Protein AF-A0A2U1PFG4-F1 (afdb_monomer)

Nearest PDB structures (foldseek):
  7onu-assembly1_E  TM=5.064E-01  e=3.174E-01  Homo sapiens
  6dr3-assembly1_A  TM=5.494E-01  e=3.357E+00  Escherichia coli K-12
  7sn8-assembly1_D  TM=4.106E-01  e=2.049E+00  Drosophila melanogaster
  6w2v-assembly1_A  TM=3.406E-01  e=4.666E+00  synthetic construct
  8rsv-assembly1_A  TM=3.901E-01  e=8.076E+00  Bacillus phage phi3T

InterPro domains:
  IPR011990 Tetratricopeptide-like helical domain superfamily [G3DSA:1.25.40.10] (6-116)

Sequence (120 aa):
MLNLTSNSLKKKLLIIFAASKSLQKHESISTLFATHDQISRLILDQKTPQEALNTFKWASKQPHFTHSQSTYKALIHKLCLFRRFDIAHQMLDQMPTPPDEDIFITLVRGLGRARISLTG

Foldseek 3Di:
DDDDDPVVVVVVVVVVVVVVVVPDPDDDDPPQACDQVNLLVCLLPDPDLVSSVVSLVVQVVRPPDDHDLSSLLSSLLNCLVVVVLVVSVVSCVVDPDHHDPSSVVSSVVSVVVVVVVVPD

Secondary structure (DSSP, 8-state):
---TTHHHHHHHHHHHHHHHTTS-SS--STTSS--HHHHHHHHHT-SSHHHHHHHHHHHTTSTT----HHHHHHHHHHHHHTT-HHHHHHHHHT-SSPPPHHHHHHHHHHHHHHHHTT--

Organism: Artemisia annua (NCBI:txid35608)

Solvent-accessible surface area (backbone atoms only — not comparable to full-atom values): 7229 Å² total; per-residue (Å²): 142,84,78,88,66,68,59,56,58,54,47,52,50,51,48,51,59,55,55,54,68,78,74,62,91,87,81,76,88,71,83,82,59,84,46,63,65,60,52,19,52,57,26,58,68,41,92,43,62,68,53,24,51,50,49,53,62,48,49,61,70,40,84,97,38,73,88,50,72,62,36,50,41,28,45,36,48,46,20,31,76,67,68,37,51,73,59,29,52,54,56,57,75,67,45,95,57,87,80,54,71,69,50,53,52,45,49,56,54,30,54,54,57,56,56,66,69,73,76,118

Radius of gyration: 16.49 Å; Cα contacts (8 Å, |Δi|>4): 97; chains: 1; bounding box: 49×38×41 Å

Structure (mmCIF, N/CA/C/O backbone):
data_AF-A0A2U1PFG4-F1
#
_entry.id   AF-A0A2U1PFG4-F1
#
loop_
_atom_site.group_PDB
_atom_site.id
_atom_site.type_symbol
_atom_site.label_atom_id
_atom_site.label_alt_id
_atom_site.label_comp_id
_atom_site.label_asym_id
_atom_site.label_entity_id
_atom_site.label_seq_id
_atom_site.pdbx_PDB_ins_code
_atom_site.Cartn_x
_atom_site.Cartn_y
_atom_site.Cartn_z
_atom_site.occupancy
_atom_site.B_iso_or_equiv
_atom_site.auth_seq_id
_atom_site.auth_comp_id
_atom_site.auth_asym_id
_atom_site.auth_atom_id
_atom_site.pdbx_PDB_model_num
ATOM 1 N N . MET A 1 1 ? -8.278 22.736 -15.029 1.00 33.72 1 MET A N 1
ATOM 2 C CA . MET A 1 1 ? -7.952 22.453 -13.613 1.00 33.72 1 MET A CA 1
ATOM 3 C C . MET A 1 1 ? -7.191 21.133 -13.530 1.00 33.72 1 MET A C 1
ATOM 5 O O . MET A 1 1 ? -7.810 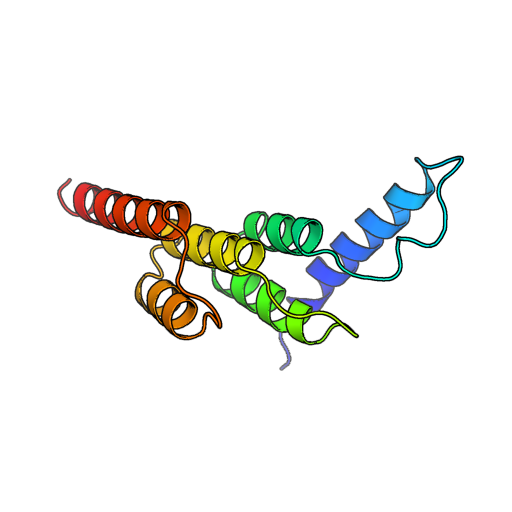20.088 -13.660 1.00 33.72 1 MET A O 1
ATOM 9 N N . LEU A 1 2 ? -5.864 21.163 -13.359 1.00 30.80 2 LEU A N 1
ATOM 10 C CA . LEU A 1 2 ? -5.061 19.976 -13.028 1.00 30.80 2 LEU A CA 1
ATOM 11 C C . LEU A 1 2 ? -4.228 20.291 -11.783 1.00 30.80 2 LEU A C 1
ATOM 13 O O . LEU A 1 2 ? -3.511 21.286 -11.731 1.00 30.80 2 LEU A O 1
ATOM 17 N N . ASN A 1 3 ? -4.451 19.476 -10.757 1.00 28.73 3 ASN A N 1
ATOM 18 C CA . ASN A 1 3 ? -4.245 19.783 -9.348 1.00 28.73 3 ASN A CA 1
ATOM 19 C C . ASN A 1 3 ? -2.775 19.624 -8.903 1.00 28.73 3 ASN A C 1
ATOM 21 O O . ASN A 1 3 ? -2.038 18.757 -9.370 1.00 28.73 3 ASN A O 1
ATOM 25 N N . LEU A 1 4 ? -2.374 20.476 -7.965 1.00 33.22 4 LEU A N 1
ATOM 26 C CA . LEU A 1 4 ? -1.013 20.883 -7.588 1.00 33.22 4 LEU A CA 1
ATOM 27 C C . LEU A 1 4 ? -0.129 19.850 -6.839 1.00 33.22 4 LEU A C 1
ATOM 29 O O . LEU A 1 4 ? 0.821 20.240 -6.166 1.00 33.22 4 LEU A O 1
ATOM 33 N N . THR A 1 5 ? -0.342 18.537 -6.957 1.00 48.44 5 THR A N 1
ATOM 34 C CA . THR A 1 5 ? 0.408 17.541 -6.148 1.00 48.44 5 THR A CA 1
ATOM 35 C C . THR A 1 5 ? 1.621 16.914 -6.850 1.00 48.44 5 THR A C 1
ATOM 37 O O . THR A 1 5 ? 2.511 16.376 -6.192 1.00 48.44 5 THR A O 1
ATOM 40 N N . SER A 1 6 ? 1.741 17.040 -8.179 1.00 49.53 6 SER A N 1
ATOM 41 C CA . SER A 1 6 ? 2.844 16.424 -8.943 1.00 49.53 6 SER A CA 1
ATOM 42 C C . SER A 1 6 ? 4.217 17.073 -8.700 1.00 49.53 6 SER A C 1
ATOM 44 O O . SER A 1 6 ? 5.241 16.401 -8.834 1.00 49.53 6 SER A O 1
ATOM 46 N N . ASN A 1 7 ? 4.271 18.355 -8.329 1.00 45.78 7 ASN A N 1
ATOM 47 C CA . ASN A 1 7 ? 5.539 19.082 -8.218 1.00 45.78 7 ASN A CA 1
ATOM 48 C C . ASN A 1 7 ? 6.288 18.835 -6.903 1.00 45.78 7 ASN A C 1
ATOM 50 O O . ASN A 1 7 ? 7.510 18.939 -6.891 1.00 45.78 7 ASN A O 1
ATOM 54 N N . SER A 1 8 ? 5.602 18.472 -5.816 1.00 47.22 8 SER A N 1
ATOM 55 C CA . SER A 1 8 ? 6.258 18.250 -4.518 1.00 47.22 8 SER A CA 1
ATOM 56 C C . SER A 1 8 ? 7.089 16.964 -4.515 1.00 47.22 8 SER A C 1
ATOM 58 O O . SER A 1 8 ? 8.254 16.984 -4.133 1.00 47.22 8 SER A O 1
ATOM 60 N N . LEU A 1 9 ? 6.549 15.868 -5.063 1.00 51.78 9 LEU A N 1
ATOM 61 C CA . LEU A 1 9 ? 7.269 14.596 -5.209 1.00 51.78 9 LEU A CA 1
ATOM 62 C C . LEU A 1 9 ? 8.428 14.703 -6.205 1.00 51.78 9 LEU A C 1
ATOM 64 O O . LEU A 1 9 ? 9.529 14.261 -5.894 1.00 51.78 9 LEU A O 1
ATOM 68 N N . LYS A 1 10 ? 8.220 15.369 -7.352 1.00 51.16 10 LYS A N 1
ATOM 69 C CA . LYS A 1 10 ? 9.290 15.653 -8.326 1.00 51.16 10 LYS A CA 1
ATOM 70 C C . LYS A 1 10 ? 10.423 16.468 -7.703 1.00 51.16 10 LYS A C 1
ATOM 72 O O . LYS A 1 10 ? 11.584 16.133 -7.904 1.00 51.16 10 LYS A O 1
ATOM 77 N N . LYS A 1 11 ? 10.096 17.502 -6.917 1.00 50.91 11 LYS A N 1
ATOM 78 C CA . LYS A 1 11 ? 11.084 18.332 -6.209 1.00 50.91 11 LYS A CA 1
ATOM 79 C C . LYS A 1 11 ? 11.792 17.566 -5.093 1.00 50.91 11 LYS A C 1
ATOM 81 O O . LYS A 1 11 ? 13.002 17.688 -4.972 1.00 50.91 11 LYS A O 1
ATOM 86 N N . LYS A 1 12 ? 11.078 16.750 -4.313 1.00 53.12 12 LYS A N 1
ATOM 87 C CA . LYS A 1 12 ? 11.665 15.930 -3.240 1.00 53.12 12 LYS A CA 1
ATOM 88 C C . LYS A 1 12 ? 12.604 14.863 -3.810 1.00 53.12 12 LYS A C 1
ATOM 90 O O . LYS A 1 12 ? 13.685 14.663 -3.271 1.00 53.12 12 LYS A O 1
ATOM 95 N N . LEU A 1 13 ? 12.242 14.267 -4.948 1.00 54.06 13 LEU A N 1
ATOM 96 C CA . LEU A 1 13 ? 13.102 13.357 -5.701 1.00 54.06 13 LEU A CA 1
ATOM 97 C C . LEU A 1 13 ? 14.327 14.094 -6.267 1.00 54.06 13 LEU A C 1
ATOM 99 O O . LEU A 1 13 ? 15.438 13.629 -6.066 1.00 54.06 13 LEU A O 1
ATOM 103 N N . LEU A 1 14 ? 14.159 15.277 -6.875 1.00 52.53 14 LEU A N 1
ATOM 104 C CA . LEU A 1 14 ? 15.262 16.144 -7.330 1.00 52.53 14 LEU A CA 1
ATOM 105 C C . LEU A 1 14 ? 16.228 16.523 -6.198 1.00 52.53 14 LEU A C 1
ATOM 107 O O . LEU A 1 14 ? 17.433 16.533 -6.416 1.00 52.53 14 LEU A O 1
ATOM 111 N N . ILE A 1 15 ? 15.719 16.803 -4.995 1.00 52.34 15 ILE A N 1
ATOM 112 C CA . ILE A 1 15 ? 16.539 17.104 -3.813 1.00 52.34 15 ILE A CA 1
ATOM 113 C C . ILE A 1 15 ? 17.286 15.855 -3.340 1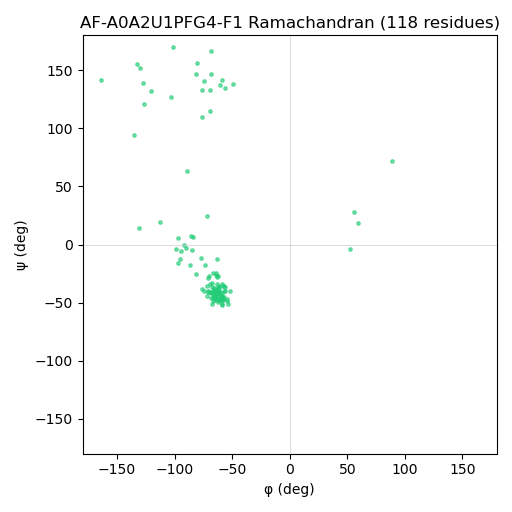.00 52.34 15 ILE A C 1
ATOM 115 O O . ILE A 1 15 ? 18.466 15.955 -3.027 1.00 52.34 15 ILE A O 1
ATOM 119 N N . ILE A 1 16 ? 16.653 14.678 -3.345 1.00 54.72 16 ILE A N 1
ATOM 120 C CA . ILE A 1 16 ? 17.333 13.408 -3.051 1.00 54.72 16 ILE A CA 1
ATOM 121 C C . ILE A 1 16 ? 18.419 13.136 -4.105 1.00 54.72 16 ILE A C 1
ATOM 123 O O . ILE A 1 16 ? 19.556 12.857 -3.734 1.00 54.72 16 ILE A O 1
ATOM 127 N N . PHE A 1 17 ? 18.134 13.315 -5.399 1.00 54.03 17 PHE A N 1
ATOM 128 C CA . PHE A 1 17 ? 19.108 13.199 -6.495 1.00 54.03 17 PHE A CA 1
ATOM 129 C C . PHE A 1 1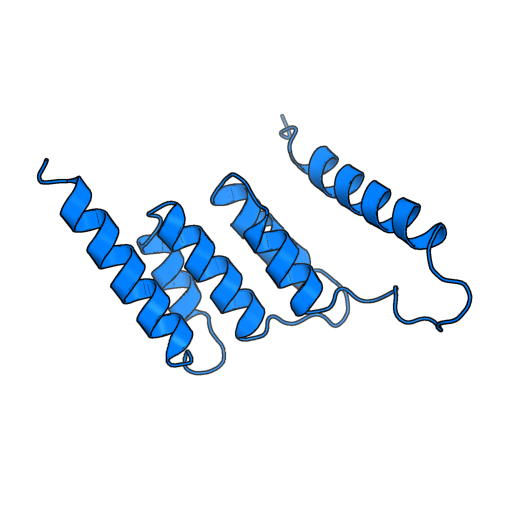7 ? 20.260 14.215 -6.378 1.00 54.03 17 PHE A C 1
ATOM 131 O O . PHE A 1 17 ? 21.407 13.879 -6.668 1.00 54.03 17 PHE A O 1
ATOM 138 N N . ALA A 1 18 ? 19.987 15.445 -5.935 1.00 50.16 18 ALA A N 1
ATOM 139 C CA . ALA A 1 18 ? 21.001 16.481 -5.739 1.00 50.16 18 ALA A CA 1
ATOM 140 C C . ALA A 1 18 ? 21.853 16.232 -4.482 1.00 50.16 18 ALA A C 1
ATOM 142 O O . ALA A 1 18 ? 23.070 16.381 -4.539 1.00 50.16 18 ALA A O 1
ATOM 143 N N . ALA A 1 19 ? 21.248 15.782 -3.379 1.00 45.41 19 ALA A N 1
ATOM 144 C CA . ALA A 1 19 ? 21.955 15.402 -2.155 1.00 45.41 19 ALA A CA 1
ATOM 145 C C . ALA A 1 19 ? 22.824 14.147 -2.359 1.00 45.41 19 ALA A C 1
ATOM 147 O O . ALA A 1 19 ? 23.924 14.065 -1.818 1.00 45.41 19 ALA A O 1
ATOM 148 N N . SER A 1 20 ? 22.381 13.222 -3.220 1.00 43.62 20 SER A N 1
ATOM 149 C CA . SER A 1 20 ? 23.146 12.034 -3.632 1.00 43.62 20 SER A CA 1
ATOM 150 C C . SER A 1 20 ? 24.488 12.393 -4.279 1.00 43.62 20 SER A C 1
ATOM 152 O O . SER A 1 20 ? 25.473 11.688 -4.075 1.00 43.62 20 SER A O 1
ATOM 154 N N . LYS A 1 21 ? 24.568 13.515 -5.016 1.00 46.84 21 LYS A N 1
ATOM 155 C CA . LYS A 1 21 ? 25.827 13.962 -5.642 1.00 46.84 21 LYS A CA 1
ATOM 156 C C . LYS A 1 21 ? 26.894 14.369 -4.628 1.00 46.84 21 LYS A C 1
ATOM 158 O O . LYS A 1 21 ? 28.072 14.324 -4.962 1.00 46.84 21 LYS A O 1
ATOM 163 N N . SER A 1 22 ? 26.506 14.759 -3.413 1.00 40.78 22 SER A N 1
ATOM 164 C CA . SER A 1 22 ? 27.450 15.292 -2.430 1.00 40.78 22 SER A CA 1
ATOM 165 C C . SER A 1 22 ? 28.067 14.224 -1.520 1.00 40.78 22 SER A C 1
ATOM 167 O O . SER A 1 22 ? 28.916 14.577 -0.705 1.00 40.78 22 SER A O 1
ATOM 169 N N . LEU A 1 23 ? 27.675 12.943 -1.645 1.00 44.41 23 LEU A N 1
ATOM 170 C CA . LEU A 1 23 ? 28.100 11.891 -0.711 1.00 44.41 23 LEU A CA 1
ATOM 171 C C . LEU A 1 23 ? 28.646 10.589 -1.328 1.00 44.41 23 LEU A C 1
ATOM 173 O O . LEU A 1 23 ? 28.798 9.621 -0.591 1.00 44.41 23 LEU A O 1
ATOM 177 N N . GLN A 1 24 ? 28.999 10.526 -2.618 1.00 40.62 24 GLN A N 1
ATOM 178 C CA . GLN A 1 24 ? 29.694 9.343 -3.159 1.00 40.62 24 GLN A CA 1
ATOM 179 C C . GLN A 1 24 ? 30.878 9.695 -4.061 1.00 40.62 24 GLN A C 1
ATOM 181 O O . GLN A 1 24 ? 30.769 9.865 -5.273 1.00 40.62 24 GLN A O 1
ATOM 186 N N . LYS A 1 25 ? 32.058 9.724 -3.437 1.00 39.28 25 LYS A N 1
ATOM 187 C CA . LYS A 1 25 ? 33.309 9.337 -4.081 1.00 39.28 25 LYS A CA 1
ATOM 188 C C . LYS A 1 25 ? 33.280 7.803 -4.116 1.00 39.28 25 LYS A C 1
ATOM 190 O O . LYS A 1 25 ? 33.399 7.197 -3.060 1.00 39.28 25 LYS A O 1
ATOM 195 N N . HIS A 1 26 ? 33.117 7.222 -5.309 1.00 37.41 26 HIS A N 1
ATOM 196 C CA . HIS A 1 26 ? 33.269 5.788 -5.615 1.00 37.41 26 HIS A CA 1
ATOM 197 C C . HIS A 1 26 ? 32.029 4.869 -5.464 1.00 37.41 26 HIS A C 1
ATOM 199 O O . HIS A 1 26 ? 32.036 4.005 -4.604 1.00 37.41 26 HIS A O 1
ATOM 205 N N . GLU A 1 27 ? 31.024 4.956 -6.353 1.00 35.69 27 GLU A N 1
ATOM 206 C CA . GLU A 1 27 ? 30.358 3.738 -6.870 1.00 35.69 27 GLU A CA 1
ATOM 207 C C . GLU A 1 27 ? 29.528 3.975 -8.146 1.00 35.69 27 GLU A C 1
ATOM 209 O O . GLU A 1 27 ? 28.901 5.010 -8.364 1.00 35.69 27 GLU A O 1
ATOM 214 N N . SER A 1 28 ? 29.600 2.986 -9.025 1.00 36.91 28 SER A N 1
ATOM 215 C CA . SER A 1 28 ? 29.288 2.969 -10.451 1.00 36.91 28 SER A CA 1
ATOM 216 C C . SER A 1 28 ? 27.787 2.936 -10.759 1.00 36.91 28 SER A C 1
ATOM 218 O O . SER A 1 28 ? 27.102 2.079 -10.217 1.00 36.91 28 SER A O 1
ATOM 220 N N . ILE A 1 29 ? 27.302 3.785 -11.683 1.00 40.19 29 ILE A N 1
ATOM 221 C CA . ILE A 1 29 ? 26.167 3.599 -12.641 1.00 40.19 29 ILE A CA 1
ATOM 222 C C . ILE A 1 29 ? 24.783 3.143 -12.076 1.00 40.19 29 ILE A C 1
ATOM 224 O O . ILE A 1 29 ? 23.778 3.152 -12.782 1.00 40.19 29 ILE A O 1
ATOM 228 N N . SER A 1 30 ? 24.654 2.853 -10.783 1.00 38.62 30 SER A N 1
ATOM 229 C CA . SER A 1 30 ? 23.515 2.154 -10.162 1.00 38.62 30 SER A CA 1
ATOM 230 C C . SER A 1 30 ? 22.333 3.068 -9.811 1.00 38.62 30 SER A C 1
ATOM 232 O O . SER A 1 30 ? 21.368 2.643 -9.185 1.00 38.62 30 SER A O 1
ATOM 234 N N . THR A 1 31 ? 22.386 4.339 -10.214 1.00 46.03 31 THR A N 1
ATOM 235 C CA . THR A 1 31 ? 21.398 5.381 -9.884 1.00 46.03 31 THR A CA 1
ATOM 236 C C . THR A 1 31 ? 20.338 5.609 -10.969 1.00 46.03 31 THR A C 1
ATOM 238 O O . THR A 1 31 ? 19.520 6.518 -10.834 1.00 46.03 31 THR A O 1
ATOM 241 N N . LEU A 1 32 ? 20.314 4.795 -12.033 1.00 52.53 32 LEU A N 1
ATOM 242 C CA . LEU A 1 32 ? 19.349 4.931 -13.135 1.00 52.53 32 LEU A CA 1
ATOM 243 C C . LEU A 1 32 ? 18.007 4.207 -12.922 1.00 52.53 32 LEU A C 1
ATOM 245 O O . LEU A 1 32 ? 17.036 4.559 -13.590 1.00 52.53 32 LEU A O 1
ATOM 249 N N . PHE A 1 33 ? 17.918 3.246 -11.996 1.00 57.12 33 PHE A N 1
ATOM 250 C CA . PHE A 1 33 ? 16.710 2.436 -11.796 1.00 57.12 33 PHE A CA 1
ATOM 251 C C . PHE A 1 33 ? 16.159 2.588 -10.379 1.00 57.12 33 PHE A C 1
ATOM 253 O O . PHE A 1 33 ? 16.895 2.484 -9.399 1.00 57.12 33 PHE A O 1
ATOM 260 N N . ALA A 1 34 ? 14.851 2.827 -10.268 1.00 76.06 34 ALA A N 1
ATOM 261 C CA . ALA A 1 34 ? 14.173 2.875 -8.979 1.00 76.06 34 ALA A CA 1
ATOM 262 C C . ALA A 1 34 ? 14.132 1.465 -8.373 1.00 76.06 34 ALA A C 1
ATOM 264 O O . ALA A 1 34 ? 13.491 0.573 -8.924 1.00 76.06 34 ALA A O 1
ATOM 265 N N . THR A 1 35 ? 14.812 1.244 -7.249 1.00 88.88 35 THR A N 1
ATOM 266 C CA . THR A 1 35 ? 14.835 -0.076 -6.603 1.00 88.88 35 THR A CA 1
ATOM 267 C C . THR A 1 35 ? 13.578 -0.308 -5.764 1.00 88.88 35 THR A C 1
ATOM 269 O O . THR A 1 35 ? 12.935 0.636 -5.294 1.00 88.88 35 THR A O 1
ATOM 272 N N . HIS A 1 36 ? 13.217 -1.572 -5.519 1.00 93.06 36 HIS A N 1
ATOM 273 C CA . HIS A 1 36 ? 12.056 -1.908 -4.682 1.00 93.06 36 HIS A CA 1
ATOM 274 C C . HIS A 1 36 ? 12.144 -1.317 -3.275 1.00 93.06 36 HIS A C 1
ATOM 276 O O . HIS A 1 36 ? 11.126 -0.896 -2.729 1.00 93.06 36 HIS A O 1
ATOM 282 N N . ASP A 1 37 ? 13.343 -1.252 -2.698 1.00 89.50 37 ASP A N 1
ATOM 283 C CA . ASP A 1 37 ? 13.574 -0.665 -1.377 1.00 89.50 37 ASP A CA 1
ATOM 284 C C . ASP A 1 37 ? 13.354 0.858 -1.383 1.00 89.50 37 ASP A C 1
ATOM 286 O O . ASP A 1 37 ? 12.608 1.378 -0.552 1.00 89.50 37 ASP A O 1
ATOM 290 N N . GLN A 1 38 ? 13.890 1.572 -2.380 1.00 88.38 38 GLN A N 1
ATOM 291 C CA . GLN A 1 38 ? 13.652 3.011 -2.540 1.00 88.38 38 GLN A CA 1
ATOM 292 C C . GLN A 1 38 ? 12.161 3.327 -2.700 1.00 88.38 38 GLN A C 1
ATOM 294 O O . GLN A 1 38 ? 11.642 4.232 -2.044 1.00 88.38 38 GLN A O 1
ATOM 299 N N . ILE A 1 39 ? 11.456 2.562 -3.539 1.00 90.44 39 ILE A N 1
ATOM 300 C CA . ILE A 1 39 ? 10.014 2.724 -3.745 1.00 90.44 39 ILE A CA 1
ATOM 301 C C . ILE A 1 39 ? 9.235 2.416 -2.464 1.00 90.44 39 ILE A C 1
ATOM 303 O O . ILE A 1 39 ? 8.331 3.172 -2.108 1.00 90.44 39 ILE A O 1
ATOM 307 N N . SER A 1 40 ? 9.600 1.357 -1.740 1.00 94.75 40 SER A N 1
ATOM 308 C CA . SER A 1 40 ? 8.957 0.994 -0.472 1.00 94.75 40 SER A CA 1
ATOM 309 C C . SER A 1 40 ? 9.083 2.119 0.556 1.00 94.75 40 SER A C 1
ATOM 311 O O . SER A 1 40 ? 8.075 2.549 1.117 1.00 94.75 40 SER A O 1
ATOM 313 N N . ARG A 1 41 ? 10.291 2.668 0.745 1.00 90.25 41 ARG A N 1
ATOM 314 C CA . ARG A 1 41 ? 10.522 3.821 1.633 1.00 90.25 41 ARG A CA 1
ATOM 315 C C . ARG A 1 41 ? 9.718 5.039 1.189 1.00 90.25 41 ARG A C 1
ATOM 317 O O . ARG A 1 41 ? 9.047 5.664 2.004 1.00 90.25 41 ARG A O 1
ATOM 324 N N . LEU A 1 42 ? 9.701 5.329 -0.113 1.00 90.00 42 LEU A N 1
ATOM 325 C CA . LEU A 1 42 ? 8.949 6.460 -0.648 1.00 90.00 42 LEU A CA 1
ATOM 326 C C . LEU A 1 42 ? 7.440 6.318 -0.403 1.00 90.00 42 LEU A C 1
ATOM 328 O O . LEU A 1 42 ? 6.790 7.314 -0.099 1.00 90.00 42 LEU A O 1
ATOM 332 N N . ILE A 1 43 ? 6.872 5.114 -0.507 1.00 93.88 43 ILE A N 1
ATOM 333 C CA . ILE A 1 43 ? 5.462 4.848 -0.174 1.00 93.88 43 ILE A CA 1
ATOM 334 C C . ILE A 1 43 ? 5.211 5.068 1.323 1.00 93.88 43 ILE A C 1
ATOM 336 O O . ILE A 1 43 ? 4.244 5.737 1.699 1.00 93.88 43 ILE A O 1
ATOM 340 N N . LEU A 1 44 ? 6.089 4.535 2.176 1.00 93.00 44 LEU A N 1
ATOM 341 C CA . LEU A 1 44 ? 5.974 4.654 3.630 1.00 93.00 44 LEU A CA 1
ATOM 342 C C . LEU A 1 44 ? 6.081 6.106 4.117 1.00 93.00 44 LEU A C 1
ATOM 344 O O . LEU A 1 44 ? 5.444 6.451 5.112 1.00 93.00 44 LEU A O 1
ATOM 348 N N . ASP A 1 45 ? 6.783 6.973 3.390 1.00 91.50 45 ASP A N 1
ATOM 349 C CA . ASP A 1 45 ? 6.939 8.398 3.709 1.00 91.50 45 ASP A CA 1
ATOM 350 C C . ASP A 1 45 ? 5.720 9.272 3.371 1.00 91.50 45 ASP A C 1
ATOM 352 O O . ASP A 1 45 ? 5.663 10.441 3.770 1.00 91.50 45 ASP A O 1
ATOM 356 N N . GLN A 1 46 ? 4.740 8.754 2.624 1.00 92.62 46 GLN A N 1
ATOM 357 C CA . GLN A 1 46 ? 3.594 9.562 2.199 1.00 92.62 46 GLN A CA 1
ATOM 358 C C . GLN A 1 46 ? 2.688 9.937 3.375 1.00 92.62 46 GLN A C 1
ATOM 360 O O . GLN A 1 46 ? 2.528 9.180 4.334 1.00 92.62 46 GLN A O 1
ATOM 365 N N . LYS A 1 47 ? 2.075 11.122 3.325 1.00 91.94 47 LYS A N 1
ATOM 366 C CA . LYS A 1 47 ? 1.252 11.637 4.435 1.00 91.94 47 LYS A CA 1
ATOM 367 C C . LYS A 1 47 ? -0.232 11.352 4.253 1.00 91.94 47 LYS A C 1
ATOM 369 O O . LYS A 1 47 ? -0.996 11.478 5.205 1.00 91.94 47 LYS A O 1
ATOM 374 N N . THR A 1 48 ? -0.625 10.929 3.057 1.00 92.06 48 THR A N 1
ATOM 375 C CA . THR A 1 48 ? -2.006 10.587 2.724 1.00 92.06 48 THR A CA 1
ATOM 376 C C . THR A 1 48 ? -2.085 9.240 1.997 1.00 92.06 48 THR A C 1
ATOM 378 O O . THR A 1 48 ? -1.123 8.834 1.333 1.00 92.06 48 THR A O 1
ATOM 381 N N . PRO A 1 49 ? -3.233 8.537 2.065 1.00 93.56 49 PRO A N 1
ATOM 382 C CA . PRO A 1 49 ? -3.424 7.293 1.319 1.00 93.56 49 PRO A CA 1
ATOM 383 C C . PRO A 1 49 ? -3.359 7.519 -0.198 1.00 93.56 49 PRO A C 1
ATOM 385 O O . PRO A 1 49 ? -2.833 6.680 -0.926 1.00 93.56 49 PRO A O 1
ATOM 388 N N . GLN A 1 50 ? -3.836 8.672 -0.681 1.00 94.94 50 GLN A N 1
ATOM 389 C CA . GLN A 1 50 ? -3.813 8.997 -2.105 1.00 94.94 50 GLN A CA 1
ATOM 390 C C . GLN A 1 50 ? -2.388 9.209 -2.624 1.00 94.94 50 GLN A C 1
ATOM 392 O O . GLN A 1 50 ? -2.060 8.750 -3.715 1.00 94.94 50 GLN A O 1
ATOM 397 N N . GLU A 1 51 ? -1.530 9.882 -1.858 1.00 91.44 51 GLU A N 1
ATOM 398 C CA . GLU A 1 51 ? -0.120 10.036 -2.219 1.00 91.44 51 GLU A CA 1
ATOM 399 C C . GLU A 1 51 ? 0.608 8.688 -2.232 1.00 91.44 51 GLU A C 1
ATOM 401 O O . GLU A 1 51 ? 1.345 8.420 -3.176 1.00 91.44 51 GLU A O 1
ATOM 406 N N . ALA A 1 52 ? 0.354 7.809 -1.253 1.00 93.31 52 ALA A N 1
ATOM 407 C CA . ALA A 1 52 ? 0.916 6.453 -1.226 1.00 93.31 52 ALA A CA 1
ATOM 408 C C . ALA A 1 52 ? 0.539 5.656 -2.487 1.00 93.31 52 ALA A C 1
ATOM 410 O O . ALA A 1 52 ? 1.409 5.095 -3.157 1.00 93.31 52 ALA A O 1
ATOM 411 N N . LEU A 1 53 ? -0.744 5.686 -2.864 1.00 95.56 53 LEU A N 1
ATOM 412 C CA . LEU A 1 53 ? -1.247 5.068 -4.094 1.00 95.56 53 LEU A CA 1
ATOM 413 C C . LEU A 1 53 ? -0.636 5.681 -5.355 1.00 95.56 53 LEU A C 1
ATOM 415 O O . LEU A 1 53 ? -0.290 4.961 -6.289 1.00 95.56 53 LEU A O 1
ATOM 419 N N . ASN A 1 54 ? -0.509 7.005 -5.406 1.00 92.38 54 ASN A N 1
ATOM 420 C CA . ASN A 1 54 ? 0.068 7.690 -6.557 1.00 92.38 54 ASN A CA 1
ATOM 421 C C . ASN A 1 54 ? 1.548 7.341 -6.730 1.00 92.38 54 ASN A C 1
ATOM 423 O O . ASN A 1 54 ? 1.980 7.117 -7.858 1.00 92.38 54 ASN A O 1
ATOM 427 N N . THR A 1 55 ? 2.304 7.249 -5.633 1.00 89.12 55 THR A N 1
ATOM 428 C CA . THR A 1 55 ? 3.697 6.789 -5.644 1.00 89.12 55 THR A CA 1
ATOM 429 C C . THR A 1 55 ? 3.797 5.362 -6.173 1.00 89.12 55 THR A C 1
ATOM 431 O O . THR A 1 55 ? 4.598 5.105 -7.068 1.00 89.12 55 THR A O 1
ATOM 434 N N . PHE A 1 56 ? 2.949 4.452 -5.687 1.00 94.62 56 PHE A N 1
ATOM 435 C CA . PHE A 1 56 ? 2.905 3.070 -6.167 1.00 94.62 56 PHE A CA 1
ATOM 436 C C . PHE A 1 56 ? 2.608 3.009 -7.678 1.00 94.62 56 PHE A C 1
ATOM 438 O O . PHE A 1 56 ? 3.399 2.471 -8.444 1.00 94.62 56 PHE A O 1
ATOM 445 N N . LYS A 1 57 ? 1.547 3.685 -8.140 1.00 94.50 57 LYS A N 1
ATOM 446 C CA . LYS A 1 57 ? 1.171 3.763 -9.568 1.00 94.50 57 LYS A CA 1
ATOM 447 C C . LYS A 1 57 ? 2.204 4.463 -10.452 1.00 94.50 57 LYS A C 1
ATOM 449 O O . LYS A 1 57 ? 2.212 4.276 -11.665 1.00 94.50 57 LYS A O 1
ATOM 454 N N . TRP A 1 58 ? 3.008 5.360 -9.893 1.00 92.69 58 TRP A N 1
ATOM 455 C CA . TRP A 1 58 ? 4.100 6.001 -10.621 1.00 92.69 58 TRP A CA 1
ATOM 456 C C . TRP A 1 58 ? 5.289 5.050 -10.787 1.00 92.69 58 TRP A C 1
ATOM 458 O O . TRP A 1 58 ? 5.902 5.035 -11.857 1.00 92.69 58 TRP A O 1
ATOM 468 N N . ALA A 1 59 ? 5.584 4.240 -9.768 1.00 89.19 59 ALA A N 1
ATOM 469 C CA . ALA A 1 59 ? 6.671 3.272 -9.812 1.00 89.19 59 ALA A CA 1
ATOM 470 C C . ALA A 1 59 ? 6.453 2.238 -10.929 1.00 89.19 59 ALA A C 1
ATOM 472 O O . ALA A 1 59 ? 7.375 1.975 -11.693 1.00 89.19 59 ALA A O 1
ATOM 473 N N . SER A 1 60 ? 5.218 1.761 -11.130 1.00 90.94 60 SER A N 1
ATOM 474 C CA . SER A 1 60 ? 4.873 0.846 -12.234 1.00 90.94 60 SER A CA 1
ATOM 475 C C . SER A 1 60 ? 5.065 1.435 -13.641 1.00 90.94 60 SER A C 1
ATOM 477 O O . SER A 1 60 ? 4.976 0.711 -14.626 1.00 90.94 60 SER A O 1
ATOM 479 N N . LYS A 1 61 ? 5.270 2.754 -13.760 1.00 88.00 61 LYS A N 1
ATOM 480 C CA . LYS A 1 61 ? 5.559 3.436 -15.032 1.00 88.00 61 LYS A CA 1
ATOM 481 C C . LYS A 1 61 ? 7.057 3.603 -15.280 1.00 88.00 61 LYS A C 1
ATOM 483 O O . LYS A 1 61 ? 7.428 4.128 -16.328 1.00 88.00 61 LYS A O 1
ATOM 488 N N . GLN A 1 62 ? 7.908 3.240 -14.319 1.00 83.38 62 GLN A N 1
ATOM 489 C CA . GLN A 1 62 ? 9.352 3.310 -14.505 1.00 83.38 62 GLN A CA 1
ATOM 490 C C . GLN A 1 62 ? 9.816 2.173 -15.428 1.00 83.38 62 GLN A C 1
ATOM 492 O O . GLN A 1 62 ? 9.305 1.054 -15.321 1.00 83.38 62 GLN A O 1
ATOM 497 N N . PRO A 1 63 ? 10.780 2.428 -16.330 1.00 81.44 63 PRO A N 1
ATOM 498 C CA . PRO A 1 63 ? 11.330 1.390 -17.192 1.00 81.44 63 PRO A CA 1
ATOM 499 C C . PRO A 1 63 ? 11.879 0.222 -16.371 1.00 81.44 63 PRO A C 1
ATOM 501 O O . PRO A 1 63 ? 12.600 0.434 -15.398 1.00 81.44 63 PRO A O 1
ATOM 504 N N . HIS A 1 64 ? 11.549 -1.002 -16.785 1.00 84.56 64 HIS A N 1
ATOM 505 C CA . HIS A 1 64 ? 12.023 -2.247 -16.166 1.00 84.56 64 HIS A CA 1
ATOM 506 C C . HIS A 1 64 ? 11.659 -2.422 -14.681 1.00 84.56 64 HIS A C 1
ATOM 508 O O . HIS A 1 64 ? 12.257 -3.253 -14.000 1.00 84.56 64 HIS A O 1
ATOM 514 N N . PHE A 1 65 ? 10.670 -1.680 -14.172 1.00 87.62 65 PHE A N 1
ATOM 515 C CA . PHE A 1 65 ? 10.201 -1.832 -12.800 1.00 87.62 65 PHE A CA 1
ATOM 516 C C . PHE A 1 65 ? 8.885 -2.606 -12.731 1.00 87.62 65 PHE A C 1
ATOM 518 O O . PHE A 1 65 ? 7.879 -2.224 -13.326 1.00 87.62 65 PHE A O 1
ATOM 525 N N . THR A 1 66 ? 8.869 -3.656 -11.918 1.00 93.31 66 THR A N 1
ATOM 526 C CA . THR A 1 66 ? 7.658 -4.392 -11.543 1.00 93.31 66 THR A CA 1
ATOM 527 C C . THR A 1 66 ? 7.582 -4.485 -10.032 1.00 93.31 66 THR A C 1
ATOM 529 O O . THR A 1 66 ? 8.592 -4.734 -9.377 1.00 93.31 66 THR A O 1
ATOM 532 N N . HIS A 1 67 ? 6.395 -4.310 -9.461 1.00 95.06 67 HIS A N 1
ATOM 533 C CA . HIS A 1 67 ? 6.218 -4.381 -8.014 1.00 95.06 67 HIS A CA 1
ATOM 534 C C . HIS A 1 67 ? 6.611 -5.749 -7.447 1.00 95.06 67 HIS A C 1
ATOM 536 O O . HIS A 1 67 ? 6.270 -6.792 -8.000 1.00 95.06 67 HIS A O 1
ATOM 542 N N . SER A 1 68 ? 7.310 -5.723 -6.317 1.00 94.38 68 SER A N 1
ATOM 543 C CA . SER A 1 68 ? 7.648 -6.890 -5.499 1.00 94.38 68 SER A CA 1
ATOM 544 C C . SER A 1 68 ? 6.727 -6.978 -4.281 1.00 94.38 68 SER A C 1
ATOM 546 O O . SER A 1 68 ? 6.049 -6.000 -3.935 1.00 94.38 68 SER A O 1
ATOM 548 N N . GLN A 1 69 ? 6.781 -8.103 -3.557 1.00 93.88 69 GLN A N 1
ATOM 549 C CA . GLN A 1 69 ? 6.092 -8.249 -2.270 1.00 93.88 69 GLN A CA 1
ATOM 550 C C . GLN A 1 69 ? 6.410 -7.104 -1.296 1.00 93.88 69 GLN A C 1
ATOM 552 O O . GLN A 1 69 ? 5.498 -6.588 -0.657 1.00 93.88 69 GLN A O 1
ATOM 557 N N . SER A 1 70 ? 7.661 -6.627 -1.233 1.00 94.38 70 SER A N 1
ATOM 558 C CA . SER A 1 70 ? 8.037 -5.525 -0.333 1.00 94.38 70 SER A CA 1
ATOM 559 C C . SER A 1 70 ? 7.319 -4.213 -0.662 1.00 94.38 70 SER A C 1
ATOM 561 O O . SER A 1 70 ? 6.853 -3.521 0.244 1.00 94.38 70 SER A O 1
ATOM 563 N N . THR A 1 71 ? 7.137 -3.901 -1.947 1.00 95.69 71 THR A N 1
ATOM 564 C CA . THR A 1 71 ? 6.415 -2.687 -2.358 1.00 95.69 71 THR A CA 1
ATOM 565 C C . THR A 1 71 ? 4.910 -2.780 -2.104 1.00 95.69 71 THR A C 1
ATOM 567 O O . THR A 1 71 ? 4.302 -1.790 -1.696 1.00 95.69 71 THR A O 1
ATOM 570 N N . TYR A 1 72 ? 4.316 -3.968 -2.272 1.00 96.88 72 TYR A N 1
ATOM 571 C CA . TYR A 1 72 ? 2.926 -4.230 -1.887 1.00 96.88 72 TYR A CA 1
ATOM 572 C C . TYR A 1 72 ? 2.743 -4.130 -0.372 1.00 96.88 72 TYR A C 1
ATOM 574 O O . TYR A 1 72 ? 1.867 -3.403 0.090 1.00 96.88 72 TYR A O 1
ATOM 582 N N . LYS A 1 73 ? 3.620 -4.772 0.408 1.00 95.69 73 LYS A N 1
ATOM 583 C CA . LYS A 1 73 ? 3.639 -4.705 1.875 1.00 95.69 73 LYS A CA 1
ATOM 584 C C . LYS A 1 73 ? 3.705 -3.268 2.374 1.00 95.69 73 LYS A C 1
ATOM 586 O O . LYS A 1 73 ? 2.914 -2.889 3.234 1.00 95.69 73 LYS A O 1
ATOM 591 N N . ALA A 1 74 ? 4.594 -2.453 1.806 1.00 96.00 74 ALA A N 1
ATOM 592 C CA . ALA A 1 74 ? 4.711 -1.037 2.140 1.00 96.00 74 ALA A CA 1
ATOM 593 C C . ALA A 1 74 ? 3.395 -0.277 1.902 1.00 96.00 74 ALA A C 1
ATOM 595 O O . ALA A 1 74 ? 2.939 0.461 2.780 1.00 96.00 74 ALA A O 1
ATOM 596 N N . LEU A 1 75 ? 2.754 -0.481 0.746 1.00 97.50 75 LEU A N 1
ATOM 597 C CA . LEU A 1 75 ? 1.487 0.173 0.420 1.00 97.50 75 LEU A CA 1
ATOM 598 C C . LEU A 1 75 ? 0.342 -0.302 1.322 1.00 97.50 75 LEU A C 1
ATOM 600 O O . LEU A 1 75 ? -0.361 0.530 1.893 1.00 97.50 75 LEU A O 1
ATOM 604 N N . ILE A 1 76 ? 0.176 -1.614 1.485 1.00 96.25 76 ILE A N 1
ATOM 605 C CA . ILE A 1 76 ? -0.868 -2.224 2.320 1.00 96.25 76 ILE A CA 1
ATOM 606 C C . ILE A 1 76 ? -0.727 -1.754 3.767 1.00 96.25 76 ILE A C 1
ATOM 608 O O . ILE A 1 76 ? -1.697 -1.289 4.365 1.00 96.25 76 ILE A O 1
ATOM 612 N N . HIS A 1 77 ? 0.493 -1.778 4.310 1.00 95.38 77 HIS A N 1
ATOM 613 C CA . HIS A 1 77 ? 0.787 -1.243 5.635 1.00 95.38 77 HIS A CA 1
ATOM 614 C C . HIS A 1 77 ? 0.327 0.210 5.764 1.00 95.38 77 HIS A C 1
ATOM 616 O O . HIS A 1 77 ? -0.372 0.574 6.714 1.00 95.38 77 HIS A O 1
ATOM 622 N N . LYS A 1 78 ? 0.676 1.040 4.778 1.00 95.56 78 LYS A N 1
ATOM 623 C CA . LYS A 1 78 ? 0.341 2.459 4.787 1.00 95.56 78 LYS A CA 1
ATOM 624 C C . LYS A 1 78 ? -1.169 2.704 4.698 1.00 95.56 78 LYS A C 1
ATOM 626 O O . LYS A 1 78 ? -1.692 3.542 5.429 1.00 95.56 78 LYS A O 1
ATOM 631 N N . LEU A 1 79 ? -1.883 1.948 3.867 1.00 96.00 79 LEU A N 1
ATOM 632 C CA . LEU A 1 79 ? -3.344 2.004 3.756 1.00 96.00 79 LEU A CA 1
ATOM 633 C C . LEU A 1 79 ? -4.034 1.572 5.057 1.00 96.00 79 LEU A C 1
ATOM 635 O O . LEU A 1 79 ? -4.970 2.243 5.494 1.00 96.00 79 LEU A O 1
ATOM 639 N N . CYS A 1 80 ? -3.529 0.531 5.726 1.00 93.69 80 CYS A N 1
ATOM 640 C CA . CYS A 1 80 ? -4.010 0.103 7.041 1.00 93.69 80 CYS A CA 1
ATOM 641 C C . CYS A 1 80 ? -3.849 1.195 8.108 1.00 93.69 80 CYS A C 1
ATOM 643 O O . CYS A 1 80 ? -4.767 1.409 8.900 1.00 93.69 80 CYS A O 1
ATOM 645 N N . LEU A 1 81 ? -2.725 1.923 8.123 1.00 93.06 81 LEU A N 1
ATOM 646 C CA . LEU A 1 81 ? -2.537 3.067 9.030 1.00 93.06 81 LEU A CA 1
ATOM 647 C C . LEU A 1 81 ? -3.570 4.177 8.782 1.00 93.06 81 LEU A C 1
ATOM 649 O O . LEU A 1 81 ? -4.058 4.789 9.729 1.00 93.06 81 LEU A O 1
ATOM 653 N N . PHE A 1 82 ? -3.953 4.395 7.522 1.00 93.38 82 PHE A N 1
ATOM 654 C CA . PHE A 1 82 ? -5.003 5.342 7.132 1.00 93.38 82 PHE A CA 1
ATOM 655 C C . PHE A 1 82 ? -6.428 4.767 7.182 1.00 93.38 82 PHE A C 1
ATOM 657 O O . PHE A 1 82 ? -7.369 5.431 6.733 1.00 93.38 82 PHE A O 1
ATOM 664 N N . ARG A 1 83 ? -6.596 3.543 7.703 1.00 92.94 83 ARG A N 1
ATOM 665 C CA . ARG A 1 83 ? -7.873 2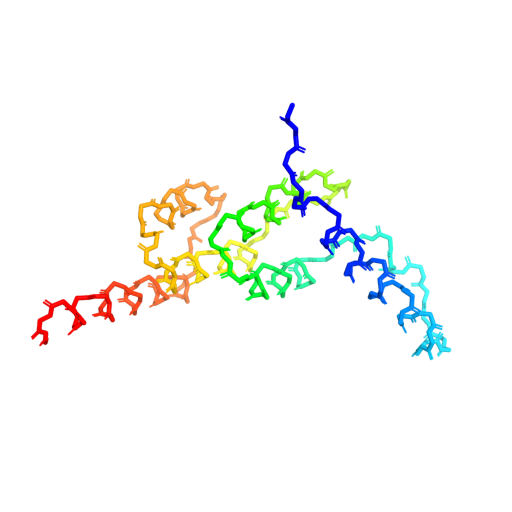.811 7.781 1.00 92.94 83 ARG A CA 1
ATOM 666 C C . ARG A 1 83 ? -8.584 2.638 6.433 1.00 92.94 83 ARG A C 1
ATOM 668 O O . ARG A 1 83 ? -9.805 2.540 6.381 1.00 92.94 83 ARG A O 1
ATOM 675 N N . ARG A 1 84 ? -7.829 2.603 5.333 1.00 94.69 84 ARG A N 1
ATOM 676 C CA . ARG A 1 84 ? -8.329 2.302 3.982 1.00 94.69 84 ARG A CA 1
ATOM 677 C C . ARG A 1 84 ? -8.266 0.798 3.725 1.00 94.69 84 ARG A C 1
ATOM 679 O O . ARG A 1 84 ? -7.477 0.333 2.905 1.00 94.69 84 ARG A O 1
ATOM 686 N N . PHE A 1 85 ? -9.022 0.039 4.516 1.00 91.94 85 PHE A N 1
ATOM 687 C CA . PHE A 1 85 ? -8.987 -1.427 4.496 1.00 91.94 85 PHE A CA 1
ATOM 688 C C . PHE A 1 85 ? -9.567 -2.014 3.210 1.00 91.94 85 PHE A C 1
ATOM 690 O O . PHE A 1 85 ? -9.053 -3.006 2.713 1.00 91.94 85 PHE A O 1
ATOM 697 N N . ASP A 1 86 ? -10.580 -1.362 2.650 1.00 93.06 86 ASP A N 1
ATOM 698 C CA . ASP A 1 86 ? -11.156 -1.650 1.338 1.00 93.06 86 ASP A CA 1
ATOM 699 C C . ASP A 1 86 ? -10.083 -1.657 0.241 1.00 93.06 86 ASP A C 1
ATOM 701 O O . ASP A 1 86 ? -9.926 -2.635 -0.487 1.00 93.06 86 ASP A O 1
ATOM 705 N N . ILE A 1 87 ? -9.276 -0.597 0.185 1.00 95.06 87 ILE A N 1
ATOM 706 C CA . ILE A 1 87 ? -8.197 -0.472 -0.795 1.00 95.06 87 ILE A CA 1
ATOM 707 C C . ILE A 1 87 ? -7.063 -1.445 -0.459 1.00 95.06 87 ILE A C 1
ATOM 709 O O . ILE A 1 87 ? -6.499 -2.060 -1.358 1.00 95.06 87 ILE A O 1
ATOM 713 N N . ALA A 1 88 ? -6.723 -1.614 0.823 1.00 94.50 88 ALA A N 1
ATOM 714 C CA . ALA A 1 88 ? -5.692 -2.561 1.242 1.00 94.50 88 ALA A CA 1
ATOM 715 C C . ALA A 1 88 ? -6.028 -3.998 0.805 1.00 94.50 88 ALA A C 1
ATOM 717 O O . ALA A 1 88 ? -5.149 -4.687 0.294 1.00 94.50 88 ALA A O 1
ATOM 718 N N . HIS A 1 89 ? -7.292 -4.411 0.937 1.00 92.19 89 HIS A N 1
ATOM 719 C CA . HIS A 1 89 ? -7.774 -5.702 0.449 1.00 92.19 89 HIS A CA 1
ATOM 720 C C . HIS A 1 89 ? -7.650 -5.822 -1.070 1.00 92.19 89 HIS A C 1
ATOM 722 O O . HIS A 1 89 ? -7.058 -6.781 -1.549 1.00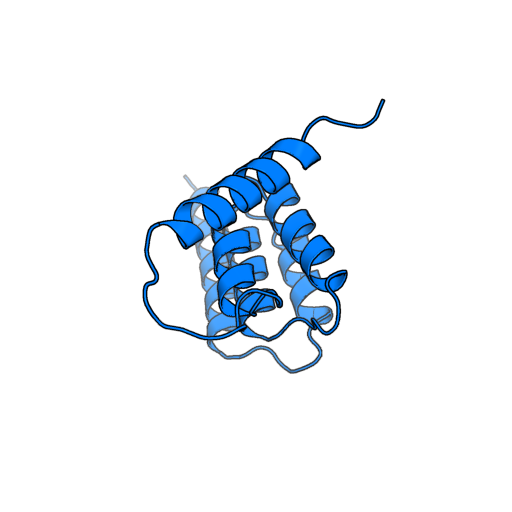 92.19 89 HIS A O 1
ATOM 728 N N . GLN A 1 90 ? -8.082 -4.809 -1.825 1.00 95.12 90 GLN A N 1
ATOM 729 C CA . GLN A 1 90 ? -7.913 -4.814 -3.284 1.00 95.12 90 GLN A CA 1
ATOM 730 C C . GLN A 1 90 ? -6.444 -4.942 -3.710 1.00 95.12 90 GLN A C 1
ATOM 732 O O . GLN A 1 90 ? -6.149 -5.564 -4.726 1.00 95.12 90 GLN A O 1
ATOM 737 N N . MET A 1 91 ? -5.508 -4.349 -2.961 1.00 95.12 91 MET A N 1
ATOM 738 C CA . MET A 1 91 ? -4.079 -4.467 -3.268 1.00 95.12 91 MET A CA 1
ATOM 739 C C . MET A 1 91 ? -3.526 -5.866 -2.984 1.00 95.12 91 MET A C 1
ATOM 741 O O . MET A 1 91 ? -2.588 -6.264 -3.666 1.00 95.12 91 MET A O 1
ATOM 745 N N . LEU A 1 92 ? -4.092 -6.614 -2.030 1.00 92.50 92 LEU A N 1
ATOM 746 C CA . LEU A 1 92 ? -3.746 -8.028 -1.824 1.00 92.50 92 LEU A CA 1
ATOM 747 C C . LEU A 1 92 ? -4.190 -8.878 -3.006 1.00 92.50 92 LEU A C 1
ATOM 749 O O . LEU A 1 92 ? -3.406 -9.680 -3.500 1.00 92.50 92 LEU A O 1
ATOM 753 N N . ASP A 1 93 ? -5.418 -8.663 -3.478 1.00 93.44 93 ASP A N 1
ATOM 754 C CA . ASP A 1 93 ? -5.992 -9.424 -4.591 1.00 93.44 93 ASP A CA 1
ATOM 755 C C . ASP A 1 93 ? -5.217 -9.200 -5.902 1.00 93.44 93 ASP A C 1
ATOM 757 O O . ASP A 1 93 ? -5.225 -10.043 -6.794 1.00 93.44 93 ASP A O 1
ATOM 761 N N . GLN A 1 94 ? -4.519 -8.066 -6.019 1.00 93.94 94 GLN A N 1
ATOM 762 C CA . GLN A 1 94 ? -3.667 -7.731 -7.164 1.00 93.94 94 GLN A CA 1
ATOM 763 C C . GLN A 1 94 ? -2.244 -8.300 -7.068 1.00 93.94 94 GLN A C 1
ATOM 765 O O . GLN A 1 94 ? -1.457 -8.136 -8.007 1.00 93.94 94 GLN A O 1
ATOM 770 N N . MET A 1 95 ? -1.872 -8.944 -5.958 1.00 94.12 95 MET A N 1
ATOM 771 C CA . MET A 1 95 ? -0.528 -9.491 -5.810 1.00 94.12 95 MET A CA 1
ATOM 772 C C . MET A 1 95 ? -0.311 -10.681 -6.758 1.00 94.12 95 MET A C 1
ATOM 774 O O . MET A 1 95 ? -1.129 -11.597 -6.800 1.00 94.12 95 MET A O 1
ATOM 778 N N . PRO A 1 96 ? 0.823 -10.725 -7.484 1.00 90.44 96 PRO A N 1
ATOM 779 C CA . PRO A 1 96 ? 1.114 -11.825 -8.407 1.00 90.44 96 PRO A CA 1
ATOM 780 C C . PRO A 1 96 ? 1.496 -13.126 -7.687 1.00 90.44 96 PRO A C 1
ATOM 782 O O . PRO A 1 96 ? 1.492 -14.196 -8.286 1.00 90.44 96 PRO A O 1
ATOM 785 N N . THR A 1 97 ? 1.866 -13.033 -6.412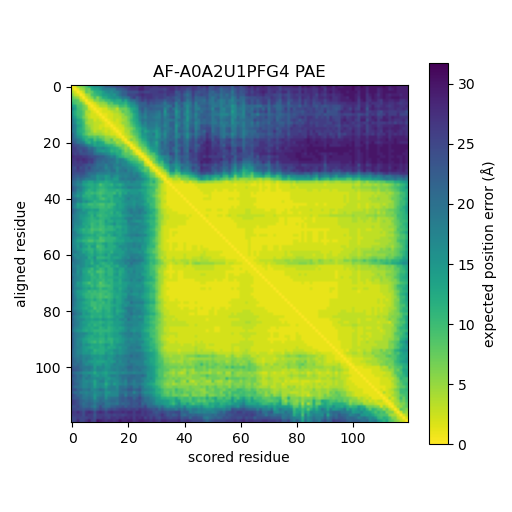 1.00 89.88 97 THR A N 1
ATOM 786 C CA . THR A 1 97 ? 2.227 -14.162 -5.555 1.00 89.88 97 THR A CA 1
ATOM 787 C C . THR A 1 97 ? 1.451 -14.068 -4.250 1.00 89.88 97 THR A C 1
ATOM 789 O O . THR A 1 97 ? 1.189 -12.943 -3.813 1.00 89.88 97 THR A O 1
ATOM 792 N N . PRO A 1 98 ? 1.164 -15.198 -3.581 1.00 88.62 98 PRO A N 1
ATOM 793 C CA . PRO A 1 98 ? 0.552 -15.185 -2.260 1.00 88.62 98 PRO A CA 1
ATOM 794 C C . PRO A 1 98 ? 1.279 -14.226 -1.300 1.00 88.62 98 PRO A C 1
ATOM 796 O O . PRO A 1 98 ? 2.516 -14.178 -1.324 1.00 88.62 98 PRO A O 1
ATOM 799 N N . PRO A 1 99 ? 0.543 -13.448 -0.486 1.00 88.38 99 PRO A N 1
ATOM 800 C CA . PRO A 1 99 ? 1.140 -12.593 0.531 1.00 88.38 99 PRO A CA 1
ATOM 801 C C . PRO A 1 99 ? 1.964 -13.408 1.531 1.00 88.38 99 PRO A C 1
ATOM 803 O O . PRO A 1 99 ? 1.552 -14.499 1.926 1.00 88.38 99 PRO A O 1
ATOM 806 N N . ASP A 1 100 ? 3.102 -12.865 1.963 1.00 88.19 100 ASP A N 1
ATOM 807 C CA . ASP A 1 100 ? 3.849 -13.431 3.083 1.00 88.19 100 ASP A CA 1
ATOM 808 C C . ASP A 1 100 ? 3.095 -13.258 4.419 1.00 88.19 100 ASP A C 1
ATOM 810 O O . ASP A 1 100 ? 2.123 -12.499 4.544 1.00 88.19 100 ASP A O 1
ATOM 814 N N . GLU A 1 101 ? 3.551 -13.986 5.440 1.00 87.25 101 GLU A N 1
ATOM 815 C CA . GLU A 1 101 ? 2.972 -13.939 6.786 1.00 87.25 101 GLU A CA 1
ATOM 816 C C . GLU A 1 101 ? 2.967 -12.511 7.358 1.00 87.25 101 GLU A C 1
ATOM 818 O O . GLU A 1 101 ? 2.004 -12.083 7.999 1.00 87.25 101 GLU A O 1
ATOM 823 N N . ASP A 1 102 ? 3.999 -11.723 7.063 1.00 86.38 102 ASP A N 1
ATOM 824 C CA . ASP A 1 102 ? 4.114 -10.356 7.558 1.00 86.38 102 ASP A CA 1
ATOM 825 C C . ASP A 1 102 ? 3.033 -9.420 6.997 1.00 86.38 102 ASP A C 1
ATOM 827 O O . ASP A 1 102 ? 2.539 -8.532 7.708 1.00 86.3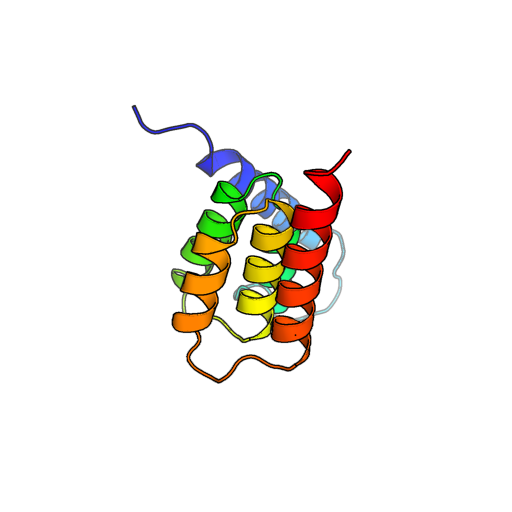8 102 ASP A O 1
ATOM 831 N N . ILE A 1 103 ? 2.656 -9.579 5.725 1.00 87.12 103 ILE A N 1
ATOM 832 C CA . ILE A 1 103 ? 1.547 -8.837 5.120 1.00 87.12 103 ILE A CA 1
ATOM 833 C C . ILE A 1 103 ? 0.233 -9.211 5.818 1.00 87.12 103 ILE A C 1
ATOM 835 O O . ILE A 1 103 ? -0.550 -8.320 6.167 1.00 87.12 103 ILE A O 1
ATOM 839 N N . PHE A 1 104 ? 0.017 -10.497 6.106 1.00 85.38 104 PHE A N 1
ATOM 840 C CA . PHE A 1 104 ? -1.164 -10.956 6.838 1.00 85.38 104 PHE A CA 1
ATOM 841 C C . PHE A 1 104 ? -1.229 -10.367 8.257 1.00 85.38 104 PHE A C 1
ATOM 843 O O . PHE A 1 104 ? -2.231 -9.756 8.644 1.00 85.38 104 PHE A O 1
ATOM 850 N N . ILE A 1 105 ? -0.127 -10.448 9.010 1.00 86.88 105 ILE A N 1
ATOM 851 C CA . ILE A 1 105 ? 0.003 -9.856 10.350 1.00 86.88 105 ILE A CA 1
ATOM 852 C C . ILE A 1 105 ? -0.282 -8.349 10.309 1.00 86.88 105 ILE A C 1
ATOM 854 O O . ILE A 1 105 ? -0.939 -7.803 11.204 1.00 86.88 105 ILE A O 1
ATOM 858 N N . THR A 1 106 ? 0.186 -7.660 9.267 1.00 86.81 106 THR A N 1
ATOM 859 C CA . THR A 1 106 ? -0.026 -6.219 9.087 1.00 86.81 106 THR A CA 1
ATOM 860 C C . THR A 1 106 ? -1.511 -5.866 8.973 1.00 86.81 106 THR A C 1
ATOM 862 O O . THR A 1 106 ? -1.954 -4.896 9.599 1.00 86.81 106 THR A O 1
ATOM 865 N N . LEU A 1 107 ? -2.293 -6.656 8.233 1.00 85.19 107 LEU A N 1
ATOM 866 C CA . LEU A 1 107 ? -3.739 -6.459 8.081 1.00 85.19 107 LEU A CA 1
ATOM 867 C C . LEU A 1 107 ? -4.483 -6.710 9.387 1.00 85.19 107 LEU A C 1
ATOM 869 O O . LEU A 1 107 ? -5.227 -5.837 9.837 1.00 85.19 107 LEU A O 1
ATOM 873 N N . VAL A 1 108 ? -4.238 -7.857 10.030 1.00 86.56 108 VAL A N 1
ATOM 874 C CA . VAL A 1 108 ? -4.896 -8.235 11.291 1.00 86.56 108 VAL A CA 1
ATOM 875 C C . VAL A 1 108 ? -4.649 -7.173 12.362 1.00 86.56 108 VAL A C 1
ATOM 877 O O . VAL A 1 108 ? -5.584 -6.707 13.016 1.00 86.56 108 VAL A O 1
ATOM 880 N N . ARG A 1 109 ? -3.401 -6.703 12.493 1.00 84.94 109 ARG A N 1
ATOM 881 C CA . ARG A 1 109 ? -3.053 -5.611 13.413 1.00 84.94 109 ARG A CA 1
ATOM 882 C C . ARG A 1 109 ? -3.728 -4.292 13.040 1.00 84.94 109 ARG A C 1
ATOM 884 O O . ARG A 1 109 ? -4.151 -3.553 13.929 1.00 84.94 109 ARG A O 1
ATOM 891 N N . GLY A 1 110 ? -3.810 -3.969 11.750 1.00 80.94 110 GLY A N 1
ATOM 892 C CA . GLY A 1 110 ? -4.515 -2.785 11.255 1.00 80.94 110 GLY A CA 1
ATOM 893 C C . GLY A 1 110 ? -5.995 -2.787 11.646 1.00 80.94 110 GLY A C 1
ATOM 894 O O . GLY A 1 110 ? -6.468 -1.832 12.262 1.00 80.94 110 GLY A O 1
ATOM 895 N N . LEU A 1 111 ? -6.688 -3.887 11.353 1.00 81.19 111 LEU A N 1
ATOM 896 C CA . LEU A 1 111 ? -8.106 -4.102 11.654 1.00 81.19 111 LEU A CA 1
ATOM 897 C C . LEU A 1 111 ? -8.384 -4.079 13.163 1.00 81.19 111 LEU A C 1
ATOM 899 O O . LEU A 1 111 ? -9.295 -3.382 13.613 1.00 81.19 111 LEU A O 1
ATOM 903 N N . GLY A 1 112 ? -7.569 -4.780 13.959 1.00 81.81 112 GLY A N 1
ATOM 904 C CA . GLY A 1 112 ? -7.707 -4.812 15.417 1.00 81.81 112 GLY A CA 1
ATOM 905 C C . GLY A 1 112 ? -7.620 -3.419 16.048 1.00 81.81 112 GLY A C 1
ATOM 906 O O . GLY A 1 112 ? -8.497 -3.028 16.818 1.00 81.81 112 GLY A O 1
ATOM 907 N N . ARG A 1 113 ? -6.622 -2.615 15.652 1.00 78.38 113 ARG A N 1
ATOM 908 C CA . ARG A 1 113 ? -6.475 -1.226 16.130 1.00 78.38 113 ARG A CA 1
ATOM 909 C C . ARG A 1 113 ? -7.656 -0.338 15.746 1.00 78.38 113 ARG A C 1
ATOM 911 O O . ARG A 1 113 ? -8.048 0.532 16.526 1.00 78.38 113 ARG A O 1
ATOM 918 N N . ALA A 1 114 ? -8.224 -0.538 14.556 1.00 76.38 114 ALA A N 1
ATOM 919 C CA . ALA A 1 114 ? -9.353 0.262 14.104 1.00 76.38 114 ALA A CA 1
ATOM 920 C C . ALA A 1 114 ? -10.625 0.002 14.919 1.00 76.38 114 ALA A C 1
ATOM 922 O O . ALA A 1 114 ? -11.351 0.949 15.207 1.00 76.38 114 ALA A O 1
ATOM 923 N N . ARG A 1 115 ? -10.864 -1.248 15.337 1.00 69.94 115 ARG A N 1
ATOM 924 C CA . ARG A 1 115 ? -12.033 -1.609 16.153 1.00 69.94 115 ARG A CA 1
ATOM 925 C C . ARG A 1 115 ? -11.941 -1.091 17.589 1.00 69.94 115 ARG A C 1
ATOM 927 O O . ARG A 1 115 ? -12.924 -0.560 18.083 1.00 69.94 115 ARG A O 1
ATOM 934 N N . ILE A 1 116 ? -10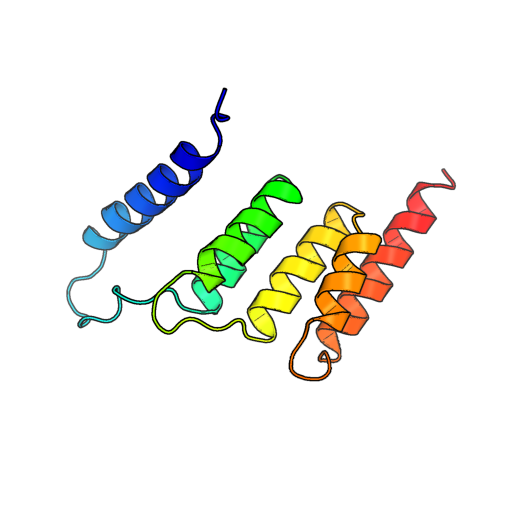.766 -1.168 18.219 1.00 67.19 116 ILE A N 1
ATOM 935 C CA . ILE A 1 116 ? -10.560 -0.713 19.614 1.00 67.19 116 ILE A CA 1
ATOM 936 C C . ILE A 1 116 ? -10.805 0.798 19.777 1.00 67.19 116 ILE A C 1
ATOM 938 O O . ILE A 1 116 ? -11.183 1.268 20.840 1.00 67.19 116 ILE A O 1
ATOM 942 N N . SER A 1 117 ? -10.617 1.571 18.711 1.00 59.00 117 SER A N 1
ATOM 943 C CA . SER A 1 117 ? -10.762 3.033 18.724 1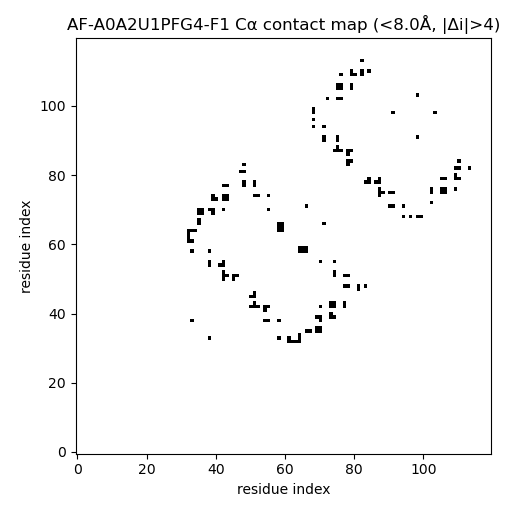.00 59.00 117 SER A CA 1
ATOM 944 C C . SER A 1 117 ? -12.161 3.536 18.355 1.00 59.00 117 SER A C 1
ATOM 946 O O . SER A 1 117 ? -12.363 4.741 18.320 1.00 59.00 117 SER A O 1
ATOM 948 N N . LEU A 1 118 ? -13.110 2.642 18.056 1.00 57.34 118 LEU A N 1
ATOM 949 C CA . LEU A 1 118 ? -14.524 2.985 17.845 1.00 57.34 118 LEU A CA 1
ATOM 950 C C . LEU A 1 118 ? -15.386 2.714 19.091 1.00 57.34 118 LEU A C 1
ATOM 952 O O . LEU A 1 118 ? -16.581 2.985 19.074 1.00 57.34 118 LEU A O 1
ATOM 956 N N . THR A 1 119 ? -14.795 2.150 20.147 1.00 54.81 119 THR A N 1
ATOM 957 C CA . THR A 1 119 ? -15.483 1.741 21.382 1.00 54.81 119 THR A CA 1
ATOM 958 C C . THR A 1 119 ? -15.076 2.569 22.607 1.00 54.81 119 THR A C 1
ATOM 960 O O . THR A 1 119 ? -15.249 2.100 23.728 1.00 54.81 119 THR A O 1
ATOM 963 N N . GLY A 1 120 ? -14.506 3.759 22.414 1.00 44.97 120 GLY A N 1
ATOM 964 C CA . GLY A 1 120 ? -14.169 4.711 23.480 1.00 44.97 120 GLY A CA 1
ATOM 965 C C . GLY A 1 120 ? -14.672 6.095 23.125 1.00 44.97 120 GLY A C 1
ATOM 966 O O . GLY A 1 120 ? -15.073 6.811 24.063 1.00 44.97 120 GLY A O 1
#

Mean predicted aligned error: 11.2 Å

pLDDT: mean 76.58, std 21.41, range [28.73, 97.5]